Protein AF-A0A967VP53-F1 (afdb_monomer)

Nearest PDB structures (foldseek):
  6ff6-assembly1_A-2  TM=9.087E-01  e=8.229E-03  synthetic construct
  2lp4-assembly1_A  TM=9.089E-01  e=1.079E-02  Escherichia coli K-12
  3kyi-assembly1_A  TM=8.718E-01  e=1.202E-02  Cereibacter sphaeroides
  3u3b-assembly2_B  TM=7.454E-01  e=1.202E-02  synthetic construct
  7t2y-assembly1_A  TM=7.654E-01  e=1.415E-02  synthetic construct

Solvent-accessible surface area (backbone atoms only — not comparable to full-atom values): 6771 Å² total; per-residue (Å²): 131,60,72,67,59,45,46,53,51,30,47,55,52,39,49,55,27,49,51,54,40,50,51,42,60,72,71,34,58,81,71,47,63,62,24,62,63,39,22,52,30,24,49,51,35,20,52,39,24,55,76,40,55,35,62,69,59,20,50,57,23,47,52,50,22,52,52,20,47,32,40,60,69,64,78,39,74,54,39,71,70,50,50,51,57,49,52,52,48,56,53,50,50,51,55,50,53,76,66,60,67,84,64,74,80,81,72,82,85,70,86,76,77,85,77,79,81,88,89,136

pLDDT: mean 89.59, std 16.17, range [44.75, 98.81]

Structure (mmCIF, N/CA/C/O backbone):
data_AF-A0A967VP53-F1
#
_entry.id   AF-A0A967VP53-F1
#
loop_
_atom_site.group_PDB
_atom_site.id
_atom_site.type_symbol
_atom_site.label_atom_id
_atom_site.label_alt_id
_atom_site.label_comp_id
_atom_site.label_asym_id
_atom_site.label_entity_id
_atom_site.label_seq_id
_atom_site.pdbx_PDB_ins_code
_atom_site.Cartn_x
_atom_site.Cartn_y
_atom_site.Cartn_z
_atom_site.occupancy
_atom_site.B_iso_or_equiv
_atom_site.auth_seq_id
_atom_site.auth_comp_id
_atom_site.auth_asym_id
_atom_site.auth_atom_id
_atom_site.pdbx_PDB_model_num
ATOM 1 N N . LEU A 1 1 ? -4.612 -4.277 26.555 1.00 56.56 1 LEU A N 1
ATOM 2 C CA . LEU A 1 1 ? -4.365 -3.057 25.750 1.00 56.56 1 LEU A CA 1
ATOM 3 C C . LEU A 1 1 ? -5.673 -2.282 25.687 1.00 56.56 1 LEU A C 1
ATOM 5 O O . LEU A 1 1 ? -6.658 -2.860 25.249 1.00 56.56 1 LEU A O 1
ATOM 9 N N . THR A 1 2 ? -5.726 -1.043 26.179 1.00 69.38 2 THR A N 1
ATOM 10 C CA . THR A 1 2 ? -6.923 -0.189 26.054 1.00 69.38 2 THR A CA 1
ATOM 11 C C . THR A 1 2 ? -7.148 0.154 24.580 1.00 69.38 2 THR A C 1
ATOM 13 O O . THR A 1 2 ? -6.175 0.298 23.843 1.00 69.38 2 THR A O 1
ATOM 16 N N . VAL A 1 3 ? -8.400 0.294 24.137 1.00 67.06 3 VAL A N 1
ATOM 17 C CA . VAL A 1 3 ? -8.757 0.478 22.715 1.00 67.06 3 VAL A CA 1
ATOM 18 C C . VAL A 1 3 ? -8.033 1.669 22.053 1.00 67.06 3 V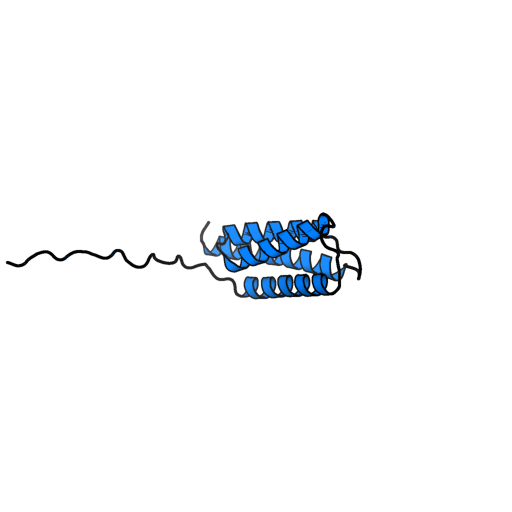AL A C 1
ATOM 20 O O . VAL A 1 3 ? -7.582 1.535 20.920 1.00 67.06 3 VAL A O 1
ATOM 23 N N . SER A 1 4 ? -7.802 2.770 22.783 1.00 76.50 4 SER A N 1
ATOM 24 C CA . SER A 1 4 ? -6.986 3.911 22.314 1.00 76.50 4 SER A CA 1
ATOM 25 C C . SER A 1 4 ? -5.573 3.492 21.900 1.00 76.50 4 SER A C 1
ATOM 27 O O . SER A 1 4 ? -5.098 3.877 20.841 1.00 76.50 4 SER A O 1
ATOM 29 N N . ARG A 1 5 ? -4.930 2.605 22.670 1.00 86.50 5 ARG A N 1
ATOM 30 C CA . ARG A 1 5 ? -3.546 2.180 22.421 1.00 86.50 5 ARG A CA 1
ATOM 31 C C . ARG A 1 5 ? -3.409 1.336 21.151 1.00 86.50 5 ARG A C 1
ATOM 33 O O . ARG A 1 5 ? -2.354 1.342 20.529 1.00 86.50 5 ARG A O 1
ATOM 40 N N . VAL A 1 6 ? -4.454 0.590 20.783 1.00 91.94 6 VAL A N 1
ATOM 41 C CA . VAL A 1 6 ? -4.472 -0.204 19.543 1.00 91.94 6 VAL A CA 1
ATOM 42 C C . VAL A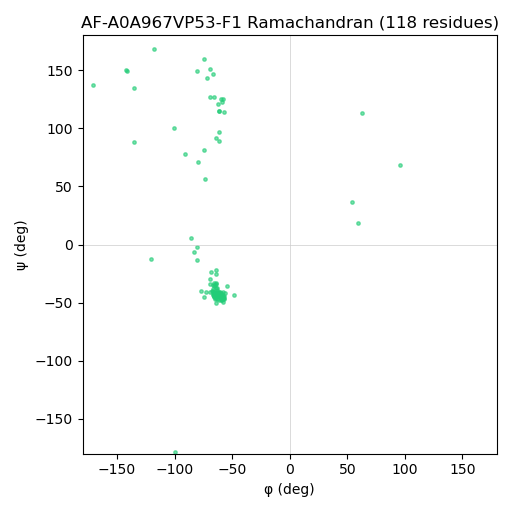 1 6 ? -4.613 0.709 18.328 1.00 91.94 6 VAL A C 1
ATOM 44 O O . VAL A 1 6 ? -3.925 0.492 17.336 1.00 91.94 6 VAL A O 1
ATOM 47 N N . LEU A 1 7 ? -5.460 1.741 18.414 1.00 92.50 7 LEU A N 1
ATOM 48 C CA . LEU A 1 7 ? -5.615 2.719 17.337 1.00 92.50 7 LEU A CA 1
ATOM 49 C C . LEU A 1 7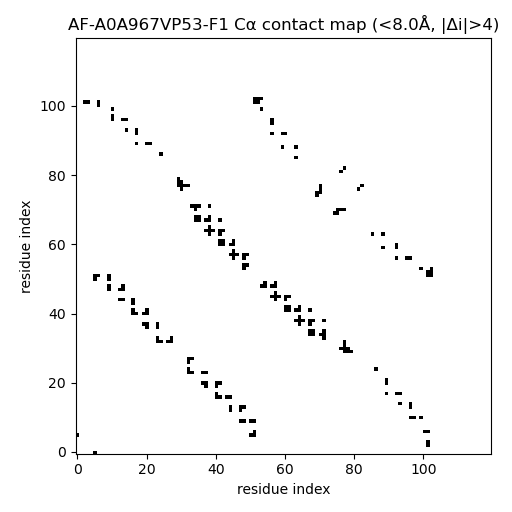 ? -4.334 3.540 17.131 1.00 92.50 7 LEU A C 1
ATOM 51 O O . LEU A 1 7 ? -3.924 3.742 15.992 1.00 92.50 7 LEU A O 1
ATOM 55 N N . ASP A 1 8 ? -3.690 3.971 18.217 1.00 93.06 8 ASP A N 1
ATOM 56 C CA . ASP A 1 8 ? -2.443 4.740 18.148 1.00 93.06 8 ASP A CA 1
ATOM 57 C C . ASP A 1 8 ? -1.321 3.918 17.501 1.00 93.06 8 ASP A C 1
ATOM 59 O O . ASP A 1 8 ? -0.688 4.378 16.549 1.00 93.06 8 ASP A O 1
ATOM 63 N N . PHE A 1 9 ? -1.153 2.663 17.941 1.00 95.06 9 PHE A N 1
ATOM 64 C CA . PHE A 1 9 ? -0.223 1.721 17.316 1.00 95.06 9 PHE A CA 1
ATOM 65 C C . PHE A 1 9 ? -0.542 1.515 15.833 1.00 95.06 9 PHE A C 1
ATOM 67 O O . PHE A 1 9 ? 0.350 1.572 14.991 1.00 95.06 9 PHE A O 1
ATOM 74 N N . PHE A 1 10 ? -1.817 1.309 15.494 1.00 96.56 10 PHE A N 1
ATOM 75 C CA . PHE A 1 10 ? -2.228 1.155 14.104 1.00 96.56 10 PHE A CA 1
ATOM 76 C C . PHE A 1 10 ? -1.854 2.371 13.258 1.00 96.56 10 PHE A C 1
ATOM 78 O O . PHE A 1 10 ? -1.306 2.189 12.177 1.00 96.56 10 PHE A O 1
ATOM 85 N N . ARG A 1 11 ? -2.105 3.594 13.733 1.00 96.56 11 ARG A N 1
ATOM 86 C CA . ARG A 1 11 ? -1.789 4.820 12.986 1.00 96.56 11 ARG A CA 1
ATOM 87 C C . ARG A 1 11 ? -0.286 4.971 12.746 1.00 96.56 11 ARG A C 1
ATOM 89 O O . ARG A 1 11 ? 0.113 5.333 11.643 1.00 96.56 11 ARG A O 1
ATOM 96 N N . GLU A 1 12 ? 0.547 4.686 13.742 1.00 97.38 12 GLU A N 1
ATOM 97 C CA . GLU A 1 12 ? 2.010 4.718 13.599 1.00 97.38 12 GLU A CA 1
ATOM 98 C C . GLU A 1 12 ? 2.514 3.657 12.607 1.00 97.38 12 GLU A C 1
ATOM 100 O O . GLU A 1 12 ? 3.270 3.948 11.674 1.00 97.38 12 GLU A O 1
ATOM 105 N N . GLU A 1 13 ? 2.023 2.430 12.757 1.00 98.38 13 GLU A N 1
ATOM 106 C CA . GLU A 1 13 ? 2.356 1.303 11.894 1.00 98.38 13 GLU A CA 1
ATOM 107 C C . GLU A 1 13 ? 1.893 1.537 10.446 1.00 98.38 13 GLU A C 1
ATOM 109 O O . GLU A 1 13 ? 2.619 1.270 9.484 1.00 98.38 13 GLU A O 1
ATOM 114 N N . ALA A 1 14 ? 0.696 2.096 10.278 1.00 98.50 14 ALA A N 1
ATOM 115 C CA . ALA A 1 14 ? 0.131 2.417 8.981 1.00 98.50 14 ALA A CA 1
ATOM 116 C C . ALA A 1 14 ? 0.929 3.513 8.271 1.00 98.50 14 ALA A C 1
ATOM 118 O O . ALA A 1 14 ? 1.212 3.362 7.083 1.00 98.50 14 ALA A O 1
ATOM 119 N N . ARG A 1 15 ? 1.357 4.565 8.982 1.00 98.44 15 ARG A N 1
ATOM 120 C CA . ARG A 1 15 ? 2.241 5.605 8.426 1.00 98.44 15 ARG A CA 1
ATOM 121 C C . ARG A 1 15 ? 3.572 5.024 7.970 1.00 98.44 15 ARG A C 1
ATOM 123 O O . ARG A 1 15 ? 3.962 5.249 6.831 1.00 98.44 15 ARG A O 1
ATOM 130 N N . THR A 1 16 ? 4.189 4.172 8.788 1.00 98.69 16 THR A N 1
ATOM 131 C CA . THR A 1 16 ? 5.431 3.468 8.424 1.00 98.69 16 THR A CA 1
ATOM 132 C C . THR A 1 16 ? 5.261 2.649 7.143 1.00 98.69 16 THR A C 1
ATOM 134 O O . THR A 1 16 ? 6.104 2.688 6.245 1.00 98.69 16 THR A O 1
ATOM 137 N N . CYS A 1 17 ? 4.148 1.921 7.022 1.00 98.75 17 CYS A N 1
ATOM 138 C CA . CYS A 1 17 ? 3.847 1.165 5.812 1.00 98.75 17 CYS A CA 1
ATOM 139 C C . CYS A 1 17 ? 3.607 2.079 4.602 1.00 98.75 17 CYS A C 1
ATOM 141 O O . CYS A 1 17 ? 4.125 1.799 3.523 1.00 98.75 17 CYS A O 1
ATOM 143 N N . LEU A 1 18 ? 2.843 3.162 4.763 1.00 98.75 18 LEU A N 1
ATOM 144 C CA . LEU A 1 18 ? 2.539 4.119 3.696 1.00 98.75 18 LEU A CA 1
ATOM 145 C C . LEU A 1 18 ? 3.786 4.839 3.189 1.00 98.75 18 LEU A C 1
ATOM 147 O O . LEU A 1 18 ? 3.949 4.971 1.979 1.00 98.75 18 LEU A O 1
ATOM 151 N N . ASP A 1 19 ? 4.682 5.246 4.081 1.00 98.75 19 ASP A N 1
ATOM 152 C CA . ASP A 1 19 ? 5.934 5.900 3.709 1.00 98.75 19 ASP A CA 1
ATOM 153 C C . ASP A 1 19 ? 6.861 4.934 2.964 1.00 98.75 19 ASP A C 1
ATOM 155 O O . ASP A 1 19 ? 7.424 5.297 1.930 1.00 98.75 19 ASP A O 1
ATOM 159 N N . GLY A 1 20 ? 6.928 3.670 3.396 1.00 98.62 20 GLY A N 1
ATOM 160 C CA . GLY A 1 20 ? 7.627 2.614 2.659 1.00 98.62 20 GLY A CA 1
ATOM 161 C C . GLY A 1 20 ? 7.057 2.393 1.253 1.00 98.62 20 GLY A C 1
ATOM 162 O O . GLY A 1 20 ? 7.803 2.343 0.276 1.00 98.62 20 GLY A O 1
ATOM 163 N N . MET A 1 21 ? 5.728 2.336 1.115 1.00 98.75 21 MET A N 1
ATOM 164 C CA . MET A 1 21 ? 5.077 2.213 -0.196 1.00 98.75 21 MET A CA 1
ATOM 165 C C . MET A 1 21 ? 5.334 3.436 -1.083 1.00 98.75 21 MET A C 1
ATOM 167 O O . MET A 1 21 ? 5.650 3.278 -2.260 1.00 98.75 21 MET A O 1
ATOM 171 N N . ARG A 1 22 ? 5.254 4.653 -0.537 1.00 98.62 22 ARG A N 1
ATOM 172 C CA . ARG A 1 22 ? 5.558 5.891 -1.272 1.00 98.62 22 ARG A CA 1
ATOM 173 C C . ARG A 1 22 ? 7.005 5.931 -1.745 1.00 98.62 22 ARG A C 1
ATOM 175 O O . ARG A 1 22 ? 7.238 6.327 -2.882 1.00 98.62 22 ARG A O 1
ATOM 182 N N . ALA A 1 23 ? 7.956 5.486 -0.925 1.00 98.62 23 ALA A N 1
ATOM 183 C CA . ALA A 1 23 ? 9.360 5.405 -1.315 1.00 98.62 23 ALA A CA 1
ATOM 184 C C . ALA A 1 23 ? 9.567 4.449 -2.502 1.00 98.62 23 ALA A C 1
ATOM 186 O O . ALA A 1 23 ? 10.235 4.806 -3.470 1.00 98.62 23 ALA A O 1
ATOM 187 N N . VAL A 1 24 ? 8.931 3.273 -2.474 1.00 98.25 24 VAL A N 1
ATOM 188 C CA . VAL A 1 24 ? 8.957 2.318 -3.597 1.00 98.25 24 VAL A CA 1
ATOM 189 C C . VAL A 1 24 ? 8.353 2.917 -4.865 1.00 98.25 24 VAL A C 1
ATOM 191 O O . VAL A 1 24 ? 8.915 2.766 -5.947 1.00 98.25 24 VAL A O 1
ATOM 194 N N . LEU A 1 25 ? 7.216 3.605 -4.747 1.00 98.25 25 LEU A N 1
ATOM 195 C CA . LEU A 1 25 ? 6.548 4.222 -5.893 1.00 98.25 25 LEU A CA 1
ATOM 196 C C . LEU A 1 25 ? 7.363 5.382 -6.474 1.00 98.25 25 LEU A C 1
ATOM 198 O O . LEU A 1 25 ? 7.475 5.485 -7.694 1.00 98.25 25 LEU A O 1
ATOM 202 N N . ALA A 1 26 ? 7.979 6.206 -5.627 1.00 98.12 26 ALA A N 1
ATOM 203 C CA . ALA A 1 26 ? 8.851 7.299 -6.050 1.00 98.12 26 ALA A CA 1
ATOM 204 C C . ALA A 1 26 ? 10.133 6.799 -6.738 1.00 98.12 26 ALA A C 1
ATOM 206 O O . ALA A 1 26 ? 10.621 7.447 -7.659 1.00 98.12 26 ALA A O 1
ATOM 207 N N . ALA A 1 27 ? 10.659 5.645 -6.319 1.00 98.00 27 ALA A N 1
ATOM 208 C CA . ALA A 1 27 ? 11.817 5.002 -6.939 1.00 98.00 27 ALA A CA 1
ATOM 209 C C . ALA A 1 27 ? 11.463 4.150 -8.176 1.00 98.00 27 ALA A C 1
ATOM 211 O O . ALA A 1 27 ? 12.362 3.630 -8.839 1.00 98.00 27 ALA A O 1
ATOM 212 N N . SER A 1 28 ? 10.172 3.968 -8.478 1.00 97.69 28 SER A N 1
ATOM 213 C CA . SER A 1 28 ? 9.734 3.169 -9.623 1.00 97.69 28 SER A CA 1
ATOM 214 C C . SER A 1 28 ? 10.077 3.847 -10.951 1.00 97.69 28 SER A C 1
ATOM 216 O O . SER A 1 28 ? 10.134 5.071 -11.057 1.00 97.69 28 SER A O 1
ATOM 218 N N . THR A 1 29 ? 10.292 3.038 -11.986 1.00 97.00 29 THR A N 1
ATOM 219 C CA . THR A 1 29 ? 10.471 3.524 -13.358 1.00 97.00 29 THR A CA 1
ATOM 220 C C . THR A 1 29 ? 9.170 3.377 -14.142 1.00 97.00 29 THR A C 1
ATOM 222 O O . THR A 1 29 ? 8.154 2.885 -13.641 1.00 97.00 29 THR A O 1
ATOM 225 N N . GLU A 1 30 ? 9.194 3.749 -15.421 1.00 93.50 30 GLU A N 1
ATOM 226 C CA . GLU A 1 30 ? 8.039 3.528 -16.283 1.00 93.50 30 GLU A CA 1
ATOM 227 C C . GLU A 1 30 ? 7.698 2.045 -16.496 1.00 93.50 30 GLU A C 1
ATOM 229 O O . GLU A 1 30 ? 6.562 1.727 -16.838 1.00 93.50 30 GLU A O 1
ATOM 234 N N . GLN A 1 31 ? 8.650 1.134 -16.305 1.00 91.50 31 GLN A N 1
ATOM 235 C CA . GLN A 1 31 ? 8.475 -0.283 -16.639 1.00 91.50 31 GLN A CA 1
ATOM 236 C C . GLN A 1 31 ? 8.634 -1.212 -15.436 1.00 91.50 31 GLN A C 1
ATOM 238 O O . GLN A 1 31 ? 8.278 -2.385 -15.525 1.00 91.50 31 GLN A O 1
ATOM 243 N N . SER A 1 32 ? 9.141 -0.711 -14.309 1.00 95.56 32 SER A N 1
ATOM 244 C CA . SER A 1 32 ? 9.431 -1.529 -13.135 1.00 95.56 32 SER A CA 1
ATOM 245 C C . SER A 1 32 ? 9.094 -0.833 -11.821 1.00 95.56 32 SER A C 1
ATOM 247 O O . SER A 1 32 ? 9.205 0.383 -11.679 1.00 95.56 32 SER A O 1
ATOM 249 N N . VAL A 1 33 ? 8.720 -1.648 -10.841 1.00 98.31 33 VAL A N 1
ATOM 250 C CA . VAL A 1 33 ? 8.541 -1.283 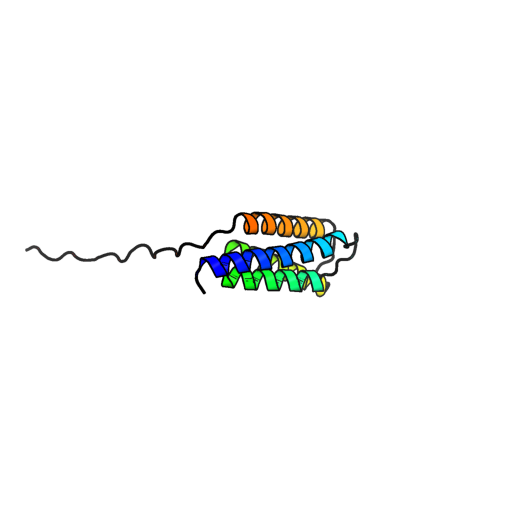-9.436 1.00 98.31 33 VAL A CA 1
ATOM 251 C C . VAL A 1 33 ? 9.030 -2.447 -8.585 1.00 98.31 33 VAL A C 1
ATOM 253 O O . VAL A 1 33 ? 8.929 -3.601 -9.009 1.00 98.31 33 VAL A O 1
ATOM 256 N N . ASP A 1 34 ? 9.527 -2.172 -7.381 1.00 98.44 34 ASP A N 1
ATOM 257 C CA . ASP A 1 34 ? 9.797 -3.228 -6.405 1.00 98.44 34 ASP A CA 1
ATOM 258 C C . ASP A 1 34 ? 8.475 -3.739 -5.803 1.00 98.44 34 ASP A C 1
ATOM 260 O O . ASP A 1 34 ? 8.010 -3.313 -4.740 1.00 98.44 34 ASP A O 1
ATOM 264 N N . ALA A 1 35 ? 7.819 -4.629 -6.547 1.00 98.06 35 ALA A N 1
ATOM 265 C CA . ALA A 1 35 ? 6.511 -5.172 -6.199 1.00 98.06 35 ALA A CA 1
ATOM 266 C C . ALA A 1 35 ? 6.534 -6.006 -4.907 1.00 98.06 35 ALA A C 1
ATOM 268 O O . ALA A 1 35 ? 5.519 -6.109 -4.219 1.00 98.06 35 ALA A O 1
ATOM 269 N N . GLU A 1 36 ? 7.688 -6.567 -4.555 1.00 98.31 36 GLU A N 1
ATOM 270 C CA . GLU A 1 36 ? 7.868 -7.416 -3.382 1.00 98.31 36 GLU A CA 1
ATOM 271 C C . GLU A 1 36 ? 7.943 -6.564 -2.101 1.00 98.31 36 GLU A C 1
ATOM 273 O O . GLU A 1 36 ? 7.284 -6.878 -1.106 1.00 98.31 36 GLU A O 1
ATOM 278 N N . ILE A 1 37 ? 8.627 -5.410 -2.129 1.00 98.25 37 ILE A N 1
ATOM 279 C CA . ILE A 1 37 ? 8.540 -4.430 -1.030 1.00 98.25 37 ILE A CA 1
ATOM 280 C C . ILE A 1 37 ? 7.109 -3.877 -0.901 1.00 98.25 37 ILE A C 1
ATOM 282 O O . ILE A 1 37 ? 6.575 -3.814 0.213 1.00 98.25 37 ILE A O 1
ATOM 286 N N . LEU A 1 38 ? 6.460 -3.523 -2.019 1.00 98.50 38 LEU A N 1
ATOM 287 C CA . LEU A 1 38 ? 5.075 -3.030 -2.020 1.00 98.50 38 LEU A CA 1
ATOM 288 C C . LEU A 1 38 ? 4.110 -4.048 -1.385 1.00 98.50 38 LEU A C 1
ATOM 290 O O . LEU A 1 38 ? 3.298 -3.688 -0.531 1.00 98.50 38 LEU A O 1
ATOM 294 N N . TYR A 1 39 ? 4.239 -5.325 -1.753 1.00 98.69 39 TYR A N 1
ATOM 295 C CA . TYR A 1 39 ? 3.445 -6.425 -1.208 1.00 98.69 39 TYR A CA 1
ATOM 296 C C . TYR A 1 39 ? 3.611 -6.557 0.309 1.00 98.69 39 TYR A C 1
ATOM 298 O O . TYR A 1 39 ? 2.614 -6.632 1.035 1.00 98.69 39 TYR A O 1
ATOM 306 N N . ARG A 1 40 ? 4.850 -6.533 0.818 1.00 98.69 40 ARG A N 1
ATOM 307 C CA . ARG A 1 40 ? 5.109 -6.654 2.261 1.00 98.69 40 ARG A CA 1
ATOM 308 C C . ARG A 1 40 ? 4.486 -5.519 3.068 1.00 98.69 40 ARG A C 1
ATOM 310 O O . ARG A 1 40 ? 3.872 -5.792 4.103 1.00 98.69 40 ARG A O 1
ATOM 317 N N . HIS A 1 41 ? 4.604 -4.273 2.609 1.00 98.81 41 HIS A N 1
ATOM 318 C CA . HIS A 1 41 ? 3.978 -3.142 3.299 1.00 98.81 41 HIS A CA 1
ATOM 319 C C . HIS A 1 41 ? 2.450 -3.209 3.250 1.00 98.81 41 HIS A C 1
ATOM 321 O O . HIS A 1 41 ? 1.810 -3.012 4.282 1.00 98.81 41 HIS A O 1
ATOM 327 N N . ALA A 1 42 ? 1.860 -3.558 2.102 1.00 98.75 42 ALA A N 1
ATOM 328 C CA . ALA A 1 42 ? 0.410 -3.716 1.981 1.00 98.75 42 ALA A CA 1
ATOM 329 C C . ALA A 1 42 ? -0.127 -4.822 2.909 1.00 98.75 42 ALA A C 1
ATOM 331 O O . ALA A 1 42 ? -1.107 -4.617 3.629 1.00 98.75 42 ALA A O 1
ATOM 332 N N . ARG A 1 43 ? 0.565 -5.967 2.976 1.00 98.75 43 ARG A N 1
ATOM 333 C CA . ARG A 1 43 ? 0.221 -7.079 3.872 1.00 98.75 43 ARG A CA 1
ATOM 334 C C . ARG A 1 43 ? 0.300 -6.691 5.348 1.00 98.75 43 ARG A C 1
ATOM 336 O O . ARG A 1 43 ? -0.586 -7.047 6.127 1.00 98.75 43 ARG A O 1
ATOM 343 N N . ARG A 1 44 ? 1.351 -5.964 5.740 1.00 98.75 44 ARG A N 1
ATOM 344 C CA . ARG A 1 44 ? 1.533 -5.477 7.116 1.00 98.75 44 ARG A CA 1
ATOM 345 C C . ARG A 1 44 ? 0.453 -4.462 7.493 1.00 98.75 44 ARG A C 1
ATOM 347 O O . ARG A 1 44 ? -0.166 -4.612 8.546 1.00 98.75 44 ARG A O 1
ATOM 354 N N . LEU A 1 45 ? 0.153 -3.512 6.604 1.00 98.75 45 LEU A N 1
ATOM 355 C CA . LEU A 1 45 ? -0.937 -2.552 6.783 1.00 98.75 45 LEU A CA 1
ATOM 356 C C . LEU A 1 45 ? -2.286 -3.257 6.964 1.00 98.75 45 LEU A C 1
ATOM 358 O O . LEU A 1 45 ? -3.011 -2.938 7.904 1.00 98.75 45 LEU A O 1
ATOM 362 N N . ARG A 1 46 ? -2.603 -4.257 6.129 1.00 98.62 46 ARG A N 1
ATOM 363 C CA . ARG A 1 46 ? -3.836 -5.046 6.266 1.00 98.62 46 ARG A CA 1
ATOM 364 C C . ARG A 1 46 ? -3.929 -5.724 7.632 1.00 98.62 46 ARG A C 1
ATOM 366 O O . ARG A 1 46 ? -4.985 -5.674 8.258 1.00 98.62 46 ARG A O 1
ATOM 373 N N . GLY A 1 47 ? -2.848 -6.357 8.089 1.00 98.06 47 GLY A N 1
ATOM 374 C CA . GLY A 1 47 ? -2.808 -7.010 9.401 1.00 98.06 47 GLY A CA 1
ATOM 375 C C . GLY A 1 47 ? -3.045 -6.023 10.547 1.00 98.06 47 GLY A C 1
ATOM 376 O O . GLY A 1 47 ? -3.856 -6.286 11.432 1.00 98.06 47 GLY A O 1
ATOM 377 N N . SER A 1 48 ? -2.406 -4.854 10.489 1.00 97.62 48 SER A N 1
ATOM 378 C CA . SER A 1 48 ? -2.588 -3.799 11.490 1.00 97.62 48 SER A CA 1
ATOM 379 C C . SER A 1 48 ? -4.021 -3.241 11.486 1.00 97.62 48 SER A C 1
ATOM 381 O O . SER A 1 48 ? -4.651 -3.133 12.539 1.00 97.62 48 SER A O 1
ATOM 383 N N . ALA A 1 49 ? -4.593 -2.984 10.302 1.00 97.00 49 ALA A N 1
ATOM 384 C CA . ALA A 1 49 ? -5.980 -2.537 10.148 1.00 97.00 49 ALA A CA 1
ATOM 385 C C . ALA A 1 49 ? -6.984 -3.560 10.701 1.00 97.00 49 ALA A C 1
ATOM 387 O O . ALA A 1 49 ? -7.931 -3.181 11.390 1.00 97.00 49 ALA A O 1
ATOM 388 N N . GLN A 1 50 ? -6.747 -4.855 10.468 1.00 96.00 50 GLN A N 1
ATOM 389 C CA . GLN A 1 50 ? -7.550 -5.937 11.039 1.00 96.00 50 GLN A CA 1
ATOM 390 C C . GLN A 1 50 ? -7.525 -5.900 12.574 1.00 96.00 50 GLN A C 1
ATOM 392 O O . GLN A 1 50 ? -8.574 -5.969 13.213 1.00 96.00 50 GLN A O 1
ATOM 397 N N . MET A 1 51 ? -6.342 -5.755 13.179 1.00 94.31 51 MET A N 1
ATOM 398 C CA . MET A 1 51 ? -6.192 -5.683 14.639 1.00 94.31 51 MET A CA 1
ATOM 399 C C . MET A 1 51 ? -6.900 -4.458 15.236 1.00 94.31 51 MET A C 1
ATOM 401 O O . MET A 1 51 ? -7.503 -4.554 16.306 1.00 94.31 51 MET A O 1
ATOM 405 N N . ALA A 1 52 ? -6.871 -3.325 14.530 1.00 94.19 52 ALA A N 1
ATOM 406 C CA . ALA A 1 52 ? -7.549 -2.088 14.919 1.00 94.19 52 ALA A CA 1
ATOM 407 C C . ALA A 1 52 ? -9.021 -2.001 14.479 1.00 94.19 52 ALA A C 1
ATOM 409 O O . ALA A 1 52 ? -9.655 -0.962 14.682 1.00 94.19 52 ALA A O 1
ATOM 410 N N . ARG A 1 53 ? -9.571 -3.081 13.905 1.00 93.88 53 ARG A N 1
ATOM 411 C CA . ARG A 1 53 ? -10.952 -3.175 13.403 1.00 93.88 53 ARG A CA 1
ATOM 412 C C . ARG A 1 53 ? -11.326 -2.071 12.404 1.00 93.88 53 ARG A C 1
ATOM 414 O O . ARG A 1 53 ? -12.455 -1.599 12.388 1.00 93.88 53 ARG A O 1
ATOM 421 N N . GLN A 1 54 ? -10.380 -1.672 11.559 1.00 95.56 54 GLN A N 1
ATOM 422 C CA . GLN A 1 54 ? -10.596 -0.708 10.479 1.00 95.56 54 GLN A CA 1
ATOM 423 C C . GLN A 1 54 ? -10.985 -1.455 9.197 1.00 95.56 54 GLN A C 1
ATOM 425 O O . GLN A 1 54 ? -10.144 -1.675 8.326 1.00 95.56 54 GLN A O 1
ATOM 430 N N . ALA A 1 55 ? -12.241 -1.900 9.098 1.00 95.88 55 ALA A N 1
ATOM 431 C CA . ALA A 1 55 ? -12.693 -2.813 8.040 1.00 95.88 55 ALA A CA 1
ATOM 432 C C . ALA A 1 55 ? -12.486 -2.260 6.616 1.00 95.88 55 ALA A C 1
ATOM 434 O O . ALA A 1 55 ? -12.005 -2.972 5.729 1.00 95.88 55 ALA A O 1
ATOM 435 N N . GLU A 1 56 ? -12.783 -0.977 6.395 1.00 96.69 56 GLU A N 1
ATOM 436 C CA . GLU A 1 56 ? -12.601 -0.348 5.082 1.00 96.69 56 GLU A CA 1
ATOM 437 C C . GLU A 1 56 ? -11.119 -0.250 4.696 1.00 96.69 56 GLU A C 1
ATOM 439 O O . GLU A 1 56 ? -10.738 -0.596 3.576 1.00 96.69 56 GLU A O 1
ATOM 444 N N . ILE A 1 57 ? -10.256 0.149 5.640 1.00 98.25 57 ILE A N 1
ATOM 445 C CA . ILE A 1 57 ? -8.804 0.220 5.417 1.00 98.25 57 ILE A CA 1
ATOM 446 C C . ILE A 1 57 ? -8.243 -1.182 5.168 1.00 98.25 57 ILE A C 1
ATOM 448 O O . ILE A 1 57 ? -7.439 -1.373 4.258 1.00 98.25 57 ILE A O 1
ATOM 452 N N . GLN A 1 58 ? -8.685 -2.176 5.943 1.00 98.44 58 GLN A N 1
ATOM 453 C CA . GLN A 1 58 ? -8.290 -3.571 5.776 1.00 98.44 58 GLN A CA 1
ATOM 454 C C . GLN A 1 58 ? -8.639 -4.080 4.373 1.00 98.44 58 GLN A C 1
ATOM 456 O O . GLN A 1 58 ? -7.809 -4.736 3.742 1.00 98.44 58 GLN A O 1
ATOM 461 N N . THR A 1 59 ? -9.837 -3.762 3.881 1.00 98.50 59 THR A N 1
ATOM 462 C CA . THR A 1 59 ? -10.308 -4.165 2.549 1.00 98.50 59 THR A CA 1
ATOM 463 C C . THR A 1 59 ? -9.455 -3.532 1.456 1.00 98.50 59 THR A C 1
ATOM 465 O O . THR A 1 59 ? -8.903 -4.240 0.614 1.00 98.50 59 THR A O 1
ATOM 468 N N . LEU A 1 60 ? -9.249 -2.214 1.511 1.00 98.62 60 LEU A N 1
ATOM 469 C CA . LEU A 1 60 ? -8.452 -1.514 0.506 1.00 98.62 60 LEU A CA 1
ATOM 470 C C . LEU A 1 60 ? -6.970 -1.939 0.534 1.00 98.62 60 LEU A C 1
ATOM 472 O O . LEU A 1 60 ? -6.335 -2.071 -0.514 1.00 98.62 60 LEU A O 1
ATOM 476 N N . ALA A 1 61 ? -6.420 -2.225 1.718 1.00 98.69 61 ALA A N 1
ATOM 477 C CA . ALA A 1 61 ? -5.077 -2.785 1.862 1.00 98.69 61 ALA A CA 1
ATOM 478 C C . ALA A 1 61 ? -4.981 -4.215 1.297 1.00 98.69 61 ALA A C 1
ATOM 480 O O . ALA A 1 61 ? -3.960 -4.564 0.707 1.00 98.69 61 ALA A O 1
ATOM 481 N N . ALA A 1 62 ? -6.036 -5.030 1.418 1.00 98.75 62 ALA A N 1
ATOM 482 C CA . ALA A 1 62 ? -6.099 -6.364 0.816 1.00 98.75 62 ALA A CA 1
ATOM 483 C C . ALA A 1 62 ? -6.103 -6.309 -0.717 1.00 98.75 62 ALA A C 1
ATOM 485 O O . ALA A 1 62 ? -5.408 -7.094 -1.364 1.00 98.75 62 ALA A O 1
ATOM 486 N N . GLU A 1 63 ? -6.842 -5.366 -1.307 1.00 98.50 63 GLU A N 1
ATOM 487 C CA . GLU A 1 63 ?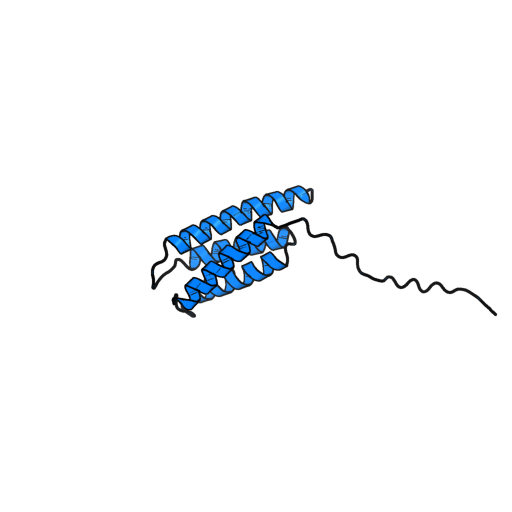 -6.811 -5.140 -2.754 1.00 98.50 63 GLU A CA 1
ATOM 488 C C . GLU A 1 63 ? -5.413 -4.745 -3.234 1.00 98.50 63 GLU A C 1
ATOM 490 O O . GLU A 1 63 ? -4.927 -5.272 -4.239 1.00 98.50 63 GLU A O 1
ATOM 495 N N . LEU A 1 64 ? -4.751 -3.841 -2.504 1.00 98.62 64 LEU A N 1
ATOM 496 C CA . LEU A 1 64 ? -3.395 -3.409 -2.823 1.00 98.62 64 LEU A CA 1
ATOM 497 C C . LEU A 1 64 ? -2.379 -4.552 -2.661 1.00 98.62 64 LEU A C 1
ATOM 499 O O . LEU A 1 64 ? -1.534 -4.729 -3.537 1.00 98.62 64 LEU A O 1
ATOM 503 N N . GLU A 1 65 ? -2.493 -5.370 -1.607 1.00 98.75 65 GLU A N 1
ATOM 504 C CA . GLU A 1 65 ? -1.690 -6.590 -1.425 1.00 98.75 65 GLU A CA 1
ATOM 505 C C . GLU A 1 65 ? -1.872 -7.542 -2.616 1.00 98.75 65 GLU A C 1
ATOM 507 O O . GLU A 1 65 ? -0.893 -8.042 -3.170 1.00 98.75 65 GLU A O 1
ATOM 512 N N . GLY A 1 66 ? -3.114 -7.762 -3.057 1.00 98.50 66 GLY A N 1
ATOM 513 C CA . GLY A 1 66 ? -3.418 -8.601 -4.215 1.00 98.50 66 GLY A CA 1
ATOM 514 C C . GLY A 1 66 ? -2.832 -8.059 -5.521 1.00 98.50 66 GLY A C 1
ATOM 515 O O . GL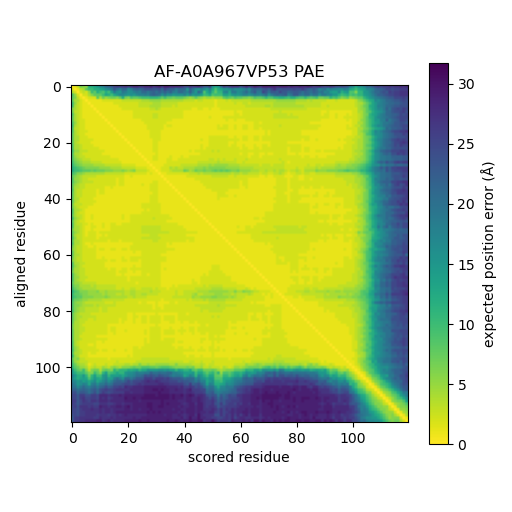Y A 1 66 ? -2.292 -8.828 -6.318 1.00 98.50 66 GLY A O 1
ATOM 516 N N . ALA A 1 67 ? -2.899 -6.744 -5.740 1.00 98.12 67 ALA A N 1
ATOM 517 C CA . ALA A 1 67 ? -2.297 -6.097 -6.904 1.00 98.12 67 ALA A CA 1
ATOM 518 C C . ALA A 1 67 ? -0.764 -6.215 -6.892 1.00 98.12 67 ALA A C 1
ATOM 520 O O . ALA A 1 67 ? -0.171 -6.594 -7.902 1.00 98.12 67 ALA A O 1
ATOM 521 N N . ALA A 1 68 ? -0.131 -5.962 -5.744 1.00 98.31 68 ALA A N 1
ATOM 522 C CA . ALA A 1 68 ? 1.313 -6.093 -5.573 1.00 98.31 68 ALA A CA 1
ATOM 523 C C . ALA A 1 68 ? 1.788 -7.540 -5.777 1.00 98.31 68 ALA A C 1
ATOM 525 O O . ALA A 1 68 ? 2.791 -7.769 -6.445 1.00 98.31 68 ALA A O 1
ATOM 526 N N . ARG A 1 69 ? 1.020 -8.527 -5.299 1.00 98.44 69 ARG A N 1
ATOM 527 C CA . ARG A 1 69 ? 1.307 -9.949 -5.530 1.00 98.44 69 ARG A CA 1
ATOM 528 C C . ARG A 1 69 ? 1.292 -10.314 -7.017 1.00 98.44 69 ARG A C 1
ATOM 530 O O . ARG A 1 69 ? 2.192 -11.010 -7.472 1.00 98.44 69 ARG A O 1
ATOM 537 N N . LYS A 1 70 ? 0.298 -9.837 -7.775 1.00 98.31 70 LYS A N 1
ATOM 538 C CA . LYS A 1 70 ? 0.217 -10.062 -9.232 1.00 98.31 70 LYS A CA 1
ATOM 539 C C . LYS A 1 70 ? 1.372 -9.400 -9.984 1.00 98.31 70 LYS A C 1
ATOM 541 O O . LYS A 1 70 ? 1.890 -9.977 -10.932 1.00 98.31 70 LYS A O 1
ATOM 546 N N . LEU A 1 71 ? 1.793 -8.209 -9.551 1.00 98.00 71 LEU A N 1
ATOM 547 C CA . LEU A 1 71 ? 2.976 -7.534 -10.093 1.00 98.00 71 LEU A CA 1
ATOM 548 C C . LEU A 1 71 ? 4.256 -8.334 -9.812 1.00 98.00 71 LEU A C 1
ATOM 550 O O . LEU A 1 71 ? 5.046 -8.552 -10.724 1.00 98.00 71 LEU A O 1
ATOM 554 N N . ALA A 1 72 ? 4.435 -8.820 -8.581 1.00 96.69 72 ALA A N 1
ATOM 555 C CA . ALA A 1 72 ? 5.593 -9.630 -8.197 1.00 96.69 72 ALA A CA 1
ATOM 556 C C . ALA A 1 72 ? 5.648 -10.972 -8.949 1.00 96.69 72 ALA A C 1
ATOM 558 O O . ALA A 1 72 ? 6.731 -11.449 -9.278 1.00 96.69 72 ALA A O 1
ATOM 559 N N . GLY A 1 73 ? 4.487 -11.559 -9.258 1.00 96.75 73 GLY A N 1
ATOM 560 C CA . GLY A 1 73 ? 4.363 -12.768 -10.078 1.00 96.75 73 GLY A CA 1
ATOM 561 C C . GLY A 1 73 ? 4.450 -12.540 -11.591 1.00 96.75 73 GLY A C 1
ATOM 562 O O . GLY A 1 73 ? 4.382 -13.509 -12.338 1.00 96.75 73 GLY A O 1
ATOM 563 N N . ALA A 1 74 ? 4.584 -11.290 -12.049 1.00 93.69 74 ALA A N 1
ATOM 564 C CA . ALA A 1 74 ? 4.515 -10.896 -13.460 1.00 93.69 74 ALA A CA 1
ATOM 565 C C . ALA A 1 74 ? 3.186 -11.244 -14.176 1.00 93.69 74 ALA A C 1
ATOM 567 O O . ALA A 1 74 ? 3.114 -11.195 -15.403 1.00 93.69 74 ALA A O 1
ATOM 568 N N . ASP A 1 75 ? 2.109 -11.506 -13.425 1.00 97.06 75 ASP A N 1
ATOM 569 C CA . ASP A 1 75 ? 0.753 -11.713 -13.962 1.00 97.06 75 ASP A CA 1
ATOM 570 C C . ASP A 1 75 ? 0.167 -10.416 -14.551 1.00 97.06 75 ASP A C 1
ATOM 572 O O . ASP A 1 75 ? -0.754 -10.432 -15.370 1.00 97.06 75 ASP A O 1
ATOM 576 N N . VAL A 1 76 ? 0.668 -9.267 -14.086 1.00 96.50 76 VAL A N 1
ATOM 577 C CA . VAL A 1 76 ? 0.274 -7.923 -14.516 1.00 96.50 76 VAL A CA 1
ATOM 578 C C . VAL A 1 76 ? 1.533 -7.085 -14.719 1.00 96.50 76 VAL A C 1
ATOM 580 O O . VAL A 1 76 ? 2.411 -7.067 -13.863 1.00 96.50 76 VAL A 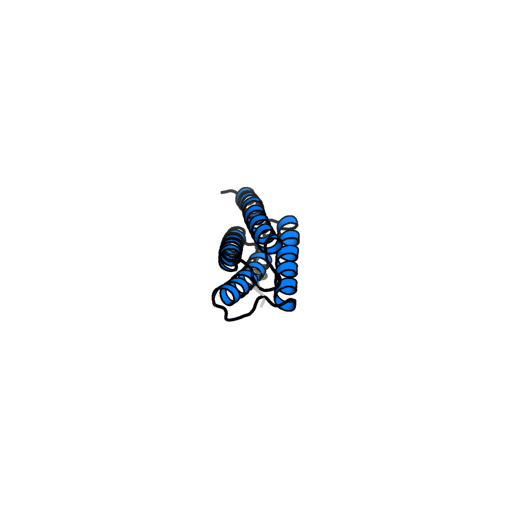O 1
ATOM 583 N N . ALA A 1 77 ? 1.610 -6.348 -15.828 1.00 97.00 77 ALA A N 1
ATOM 584 C CA . ALA A 1 77 ? 2.714 -5.427 -16.095 1.00 97.00 77 ALA A CA 1
ATOM 585 C C . ALA A 1 77 ? 2.544 -4.083 -15.360 1.00 97.00 77 ALA A C 1
ATOM 587 O O . ALA A 1 77 ? 1.425 -3.576 -15.222 1.00 97.00 77 ALA A O 1
ATOM 588 N N . TRP A 1 78 ? 3.661 -3.446 -14.985 1.00 98.00 78 TRP A N 1
ATOM 589 C CA . TRP A 1 78 ? 3.713 -2.095 -14.399 1.00 98.00 78 TRP A CA 1
ATOM 590 C C . TRP A 1 78 ? 3.441 -0.983 -15.435 1.00 98.00 78 TRP A C 1
ATOM 592 O O . TRP A 1 78 ? 4.237 -0.079 -15.665 1.00 98.00 78 TRP A O 1
ATOM 602 N N . SER A 1 79 ? 2.292 -1.067 -16.104 1.00 97.62 79 SER A N 1
ATOM 603 C CA . SER A 1 79 ? 1.823 -0.089 -17.093 1.00 97.62 79 SER A CA 1
ATOM 604 C C . SER A 1 79 ? 1.334 1.204 -16.438 1.00 97.62 79 SER A C 1
ATOM 606 O O . SER A 1 79 ? 0.914 1.187 -15.281 1.00 97.62 79 SER A O 1
ATOM 608 N N . ALA A 1 80 ? 1.282 2.310 -17.192 1.00 97.25 80 ALA A N 1
ATOM 609 C CA . ALA A 1 80 ? 0.813 3.613 -16.701 1.00 97.25 80 ALA A CA 1
ATOM 610 C C . ALA A 1 80 ? -0.529 3.542 -15.945 1.00 97.25 80 ALA A C 1
ATOM 612 O O . ALA A 1 80 ? -0.641 4.085 -14.848 1.00 97.25 80 ALA A O 1
ATOM 613 N N . ARG A 1 81 ? -1.503 2.784 -16.471 1.00 97.06 81 ARG A N 1
ATOM 614 C CA . ARG A 1 81 ? -2.806 2.552 -15.822 1.00 97.06 81 ARG A CA 1
ATOM 615 C C . ARG A 1 81 ? -2.667 1.885 -14.453 1.00 97.06 81 ARG A C 1
ATOM 617 O O . ARG A 1 81 ? -3.359 2.256 -13.510 1.00 97.06 81 ARG A O 1
ATOM 624 N N . VAL A 1 82 ? -1.800 0.879 -14.339 1.00 97.62 82 VAL A N 1
ATOM 625 C CA . VAL A 1 82 ? -1.563 0.177 -13.070 1.00 97.62 82 VAL A CA 1
ATOM 626 C C . VAL A 1 82 ? -0.839 1.092 -12.087 1.00 97.62 82 VAL A C 1
ATOM 628 O O . VAL A 1 82 ? -1.230 1.141 -10.921 1.00 97.62 82 VAL A O 1
ATOM 631 N N . ARG A 1 83 ? 0.142 1.877 -12.554 1.00 97.81 83 ARG A N 1
ATOM 632 C CA . ARG A 1 83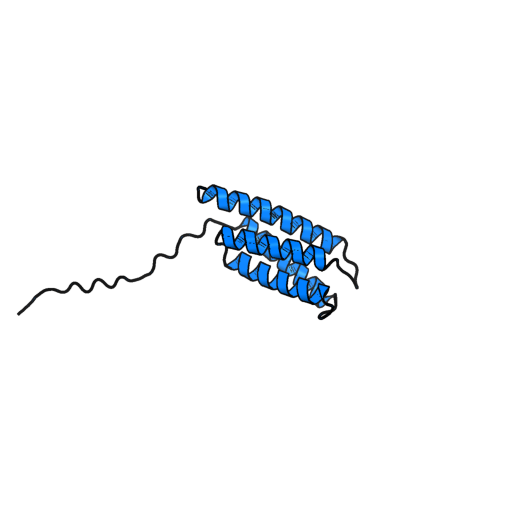 ? 0.835 2.868 -11.716 1.00 97.81 83 ARG A CA 1
ATOM 633 C C . ARG A 1 83 ? -0.136 3.876 -11.121 1.00 97.81 83 ARG A C 1
ATOM 635 O O . ARG A 1 83 ? -0.107 4.112 -9.917 1.00 97.81 83 ARG A O 1
ATOM 642 N N . GLU A 1 84 ? -0.998 4.456 -11.950 1.00 97.88 84 GLU A N 1
ATOM 643 C CA . GLU A 1 84 ? -2.013 5.419 -11.519 1.00 97.88 84 GLU A CA 1
ATOM 644 C C . GLU A 1 84 ? -2.958 4.793 -10.487 1.00 97.88 84 GLU A C 1
ATOM 646 O O . GLU A 1 84 ? -3.158 5.340 -9.404 1.00 97.88 84 GLU A O 1
ATOM 651 N N . ALA A 1 85 ? -3.459 3.589 -10.773 1.00 98.19 85 ALA A N 1
ATOM 652 C CA . ALA A 1 85 ? -4.373 2.875 -9.893 1.00 98.19 85 ALA A CA 1
ATOM 653 C C . ALA A 1 85 ? -3.747 2.495 -8.537 1.00 98.19 85 ALA A C 1
ATOM 655 O O . ALA A 1 85 ? -4.454 2.460 -7.529 1.00 98.19 85 ALA A O 1
ATOM 656 N N . VAL A 1 86 ? -2.446 2.192 -8.494 1.00 98.38 86 VAL A N 1
ATOM 657 C CA . VAL A 1 86 ? -1.719 1.916 -7.246 1.00 98.38 86 VAL A CA 1
ATOM 658 C C . VAL A 1 86 ? -1.458 3.205 -6.464 1.00 98.38 86 VAL A C 1
ATOM 660 O O . VAL A 1 86 ? -1.745 3.244 -5.269 1.00 98.38 86 VAL A O 1
ATOM 663 N N . ASN A 1 87 ? -1.003 4.276 -7.123 1.00 98.25 87 ASN A N 1
ATOM 664 C CA . ASN A 1 87 ? -0.796 5.577 -6.476 1.00 98.25 87 ASN A CA 1
ATOM 665 C C . ASN A 1 87 ? -2.096 6.122 -5.869 1.00 98.25 87 ASN A C 1
ATOM 667 O O . ASN A 1 87 ? -2.111 6.548 -4.715 1.00 98.25 87 ASN A O 1
ATOM 671 N N . ALA A 1 88 ? -3.207 6.044 -6.607 1.00 98.44 88 ALA A N 1
ATOM 672 C CA . ALA A 1 88 ? -4.516 6.468 -6.121 1.00 98.44 88 ALA A CA 1
ATOM 673 C C . ALA A 1 88 ? -4.944 5.694 -4.862 1.00 98.44 88 ALA A C 1
ATOM 675 O O . ALA A 1 88 ? -5.423 6.295 -3.901 1.00 98.44 88 ALA A O 1
ATOM 676 N N . ARG A 1 89 ? -4.716 4.373 -4.825 1.00 98.38 89 ARG A N 1
ATOM 677 C CA . ARG A 1 89 ? -5.016 3.542 -3.647 1.00 98.38 89 ARG A CA 1
ATOM 678 C C . ARG A 1 89 ? -4.140 3.888 -2.449 1.00 98.38 89 ARG A C 1
ATOM 680 O O . ARG A 1 89 ? -4.670 4.011 -1.350 1.00 98.38 89 ARG A O 1
ATOM 687 N N . VAL A 1 90 ? -2.834 4.080 -2.644 1.00 98.56 90 VAL A N 1
ATOM 688 C CA . VAL A 1 90 ? -1.919 4.485 -1.560 1.00 98.56 90 VAL A CA 1
ATOM 689 C C . VAL A 1 90 ? -2.315 5.849 -0.993 1.00 98.56 90 VAL A C 1
ATOM 691 O O . VAL A 1 90 ? -2.360 6.016 0.224 1.00 98.56 90 VAL A O 1
ATOM 694 N N . ASN A 1 91 ? -2.685 6.802 -1.849 1.00 98.50 91 ASN A N 1
ATOM 695 C CA . ASN A 1 91 ? -3.162 8.111 -1.406 1.00 98.50 91 ASN A CA 1
ATOM 696 C C . ASN A 1 91 ? -4.494 8.016 -0.653 1.00 98.50 91 ASN A C 1
ATOM 698 O O . ASN A 1 91 ? -4.631 8.618 0.409 1.00 98.50 91 ASN A O 1
ATOM 702 N N . ARG A 1 92 ? -5.448 7.211 -1.141 1.00 98.44 92 ARG A N 1
ATOM 703 C CA . ARG A 1 92 ? -6.720 6.992 -0.439 1.00 98.44 92 ARG A CA 1
ATOM 704 C C . ARG A 1 92 ? -6.512 6.335 0.926 1.00 98.44 92 ARG A C 1
ATOM 706 O O . ARG A 1 92 ? -7.115 6.782 1.896 1.00 98.44 92 ARG A O 1
ATOM 713 N N . LEU A 1 93 ? -5.642 5.327 1.013 1.00 98.56 93 LEU A N 1
ATOM 714 C CA . LEU A 1 93 ? -5.275 4.695 2.283 1.00 98.56 93 LEU A CA 1
ATOM 715 C C . LEU A 1 93 ? -4.690 5.713 3.266 1.00 98.56 93 LEU A C 1
ATOM 717 O O . LEU A 1 93 ? -5.044 5.675 4.437 1.00 98.56 93 LEU A O 1
ATOM 721 N N . ALA A 1 94 ? -3.843 6.636 2.804 1.00 98.25 94 ALA A N 1
ATOM 722 C CA . ALA A 1 94 ? -3.291 7.677 3.665 1.00 98.25 94 ALA A CA 1
ATOM 723 C C . ALA A 1 94 ? -4.376 8.585 4.255 1.00 98.25 94 ALA A C 1
ATOM 725 O O . ALA A 1 94 ? -4.414 8.762 5.469 1.00 98.25 94 ALA A O 1
ATOM 726 N N . THR A 1 95 ? -5.302 9.074 3.424 1.00 98.12 95 THR A N 1
ATOM 727 C CA . THR A 1 95 ? -6.447 9.865 3.898 1.00 98.12 95 THR A CA 1
ATOM 728 C C . THR A 1 95 ? -7.270 9.098 4.934 1.00 98.12 95 THR A C 1
ATOM 730 O O . THR A 1 95 ? -7.547 9.620 6.007 1.00 98.12 95 THR A O 1
ATOM 733 N N . MET A 1 96 ? -7.594 7.829 4.662 1.00 97.88 96 MET A N 1
ATOM 734 C CA . MET A 1 96 ? -8.380 7.009 5.591 1.00 97.88 96 MET A CA 1
ATOM 735 C C . MET A 1 96 ? -7.647 6.738 6.911 1.00 97.88 96 MET A C 1
ATOM 737 O O . MET A 1 96 ? -8.284 6.654 7.953 1.00 97.88 96 MET A O 1
ATOM 741 N N . VAL A 1 97 ? -6.318 6.588 6.892 1.00 97.19 97 VAL A N 1
ATOM 742 C CA . VAL A 1 97 ? -5.509 6.398 8.109 1.00 97.19 97 VAL A CA 1
ATOM 743 C C . VAL A 1 97 ? -5.523 7.649 8.986 1.00 97.19 97 VAL A C 1
ATOM 745 O O . VAL A 1 97 ? -5.604 7.526 10.210 1.00 97.19 97 VAL A O 1
ATOM 748 N N . ASP A 1 98 ? -5.481 8.837 8.384 1.00 94.62 98 ASP A N 1
ATOM 749 C CA . ASP A 1 98 ? -5.583 10.099 9.121 1.00 94.62 98 ASP A CA 1
ATOM 750 C C . ASP A 1 98 ? -6.995 10.311 9.701 1.00 94.62 98 ASP A C 1
ATOM 752 O O . ASP A 1 98 ? -7.136 10.807 10.820 1.00 94.62 98 ASP A O 1
ATOM 756 N N . GLU A 1 99 ? -8.029 9.850 8.994 1.00 94.50 99 GLU A N 1
ATOM 757 C CA . GLU A 1 99 ? -9.436 9.878 9.423 1.00 94.50 99 GLU A CA 1
ATOM 758 C C . GLU A 1 99 ? -9.811 8.743 10.397 1.00 94.50 99 GLU A C 1
ATOM 760 O O . GLU A 1 99 ? -10.869 8.795 11.023 1.00 94.50 99 GLU A O 1
ATOM 765 N N . ALA A 1 100 ? -8.968 7.716 10.548 1.00 92.62 100 ALA A N 1
ATOM 766 C CA . ALA A 1 100 ? -9.309 6.487 11.263 1.00 92.62 100 ALA A CA 1
ATOM 767 C C . ALA A 1 100 ? -9.677 6.756 12.724 1.00 92.62 100 ALA A C 1
ATOM 769 O O . ALA A 1 100 ? -8.877 7.302 13.482 1.00 92.62 100 ALA A O 1
ATOM 770 N N . VAL A 1 101 ? -10.849 6.303 13.154 1.00 86.56 101 VAL A N 1
ATOM 771 C CA . VAL A 1 101 ? -11.323 6.403 14.540 1.00 86.56 101 VAL A CA 1
ATOM 772 C C . VAL A 1 101 ? -11.529 5.017 15.134 1.00 86.56 101 VAL A C 1
ATOM 774 O O . VAL A 1 101 ? -11.519 4.009 14.430 1.00 86.56 101 VAL A O 1
ATOM 777 N N . VAL A 1 102 ? -11.716 4.935 16.451 1.00 79.56 102 VAL A N 1
ATOM 778 C CA . VAL A 1 102 ? -12.101 3.670 17.083 1.00 79.56 102 VAL A CA 1
ATOM 779 C C . VAL A 1 102 ? -13.421 3.207 16.471 1.00 79.56 102 VAL A C 1
ATOM 781 O O . VAL A 1 102 ? -14.413 3.926 16.547 1.00 79.56 102 VAL A O 1
ATOM 784 N N . ALA A 1 103 ? -13.440 1.999 15.904 1.00 69.12 103 ALA A N 1
ATOM 785 C CA . ALA A 1 103 ? -14.684 1.382 15.469 1.00 69.12 103 ALA A CA 1
ATOM 786 C C . ALA A 1 103 ? -15.599 1.198 16.688 1.00 69.12 103 ALA A C 1
ATOM 788 O O . ALA A 1 103 ? -15.258 0.455 17.622 1.00 69.12 103 ALA A O 1
ATOM 789 N N . VAL A 1 104 ? -16.732 1.901 16.687 1.00 65.44 104 VAL A N 1
ATOM 790 C CA . VAL A 1 104 ? -17.815 1.668 17.642 1.00 65.44 104 VAL A CA 1
ATOM 791 C C . VAL A 1 104 ? -18.410 0.306 17.286 1.00 65.44 104 VAL A C 1
ATOM 793 O O . VAL A 1 104 ? -18.692 0.077 16.111 1.00 65.44 104 VAL A O 1
ATOM 796 N N . PRO A 1 105 ? -18.538 -0.634 18.236 1.00 57.69 105 PRO A N 1
ATOM 797 C CA . PRO A 1 105 ? -19.226 -1.882 17.945 1.00 57.69 105 PRO A CA 1
ATOM 798 C C . PRO A 1 105 ? -20.651 -1.560 17.486 1.00 57.69 105 PRO A C 1
ATOM 800 O O . PRO A 1 105 ? -21.374 -0.861 18.196 1.00 57.69 105 PRO A O 1
ATOM 803 N N . GLU A 1 106 ? -21.041 -2.056 16.312 1.00 53.28 106 GLU A N 1
ATOM 804 C CA . GLU A 1 106 ? -22.446 -2.074 15.912 1.00 53.28 106 GLU A CA 1
ATOM 805 C C . GLU A 1 106 ? -23.205 -2.857 16.989 1.00 53.28 106 GLU A C 1
ATOM 807 O O . GLU A 1 106 ? -22.937 -4.038 17.226 1.00 53.28 106 GLU A O 1
ATOM 812 N N . GLN A 1 107 ? -24.085 -2.176 17.725 1.00 48.66 107 GLN A N 1
ATOM 813 C CA . GLN A 1 107 ? -25.013 -2.860 18.615 1.00 48.66 107 GLN A CA 1
ATOM 814 C C . GLN A 1 107 ? -25.953 -3.670 17.715 1.00 48.66 107 GLN A C 1
ATOM 816 O O . GLN A 1 107 ? -26.513 -3.082 16.790 1.00 48.66 107 GLN A O 1
ATOM 821 N N . PRO A 1 108 ? -26.133 -4.985 17.928 1.00 55.28 108 PRO A N 1
ATOM 822 C CA . PRO A 1 108 ? -27.116 -5.725 17.156 1.00 55.28 108 PRO A CA 1
ATOM 823 C C . PRO A 1 108 ? -28.496 -5.126 17.448 1.00 55.28 108 PRO A C 1
ATOM 825 O O . PRO A 1 108 ? -28.967 -5.148 18.587 1.00 55.28 108 PRO A O 1
ATOM 828 N N . GLU A 1 109 ? -29.117 -4.535 16.429 1.00 52.84 109 GLU A N 1
ATOM 829 C CA . GLU A 1 109 ? -30.502 -4.088 16.499 1.00 52.84 109 GLU A CA 1
ATOM 830 C C . GLU A 1 109 ? -31.407 -5.308 16.721 1.00 52.84 109 GLU A C 1
ATOM 832 O O . GLU A 1 109 ? -31.447 -6.231 15.909 1.00 52.84 109 GLU A O 1
ATOM 837 N N . GLY A 1 110 ? -32.156 -5.286 17.825 1.00 51.94 110 GLY A N 1
ATOM 838 C CA . GLY A 1 110 ? -33.382 -6.064 17.972 1.00 51.94 110 GLY A CA 1
ATOM 839 C C . GLY A 1 110 ? -33.259 -7.417 18.669 1.00 51.94 110 GLY A C 1
ATOM 840 O O . GLY A 1 110 ? -33.613 -8.442 18.092 1.00 51.94 110 GLY A O 1
ATOM 841 N N . GLU A 1 111 ? -32.965 -7.423 19.972 1.00 48.34 111 GLU A N 1
ATOM 842 C CA . GLU A 1 111 ? -33.777 -8.275 20.850 1.00 48.34 111 GLU A CA 1
ATOM 843 C C . GLU A 1 111 ? -35.208 -7.723 20.796 1.00 48.34 111 GLU A C 1
ATOM 845 O O . GLU A 1 111 ? -35.575 -6.785 21.506 1.00 48.34 111 GLU A O 1
ATOM 850 N N . ALA A 1 112 ? -36.012 -8.263 19.877 1.00 57.31 112 ALA A N 1
ATOM 851 C CA . ALA A 1 112 ? -37.452 -8.100 19.917 1.00 57.31 112 ALA A CA 1
ATOM 852 C C . ALA A 1 112 ? -37.938 -8.729 21.226 1.00 57.31 112 ALA A C 1
ATOM 854 O O . ALA A 1 112 ? -38.100 -9.943 21.342 1.00 57.31 112 ALA A O 1
ATOM 855 N N . ASN A 1 113 ? -38.119 -7.876 22.228 1.00 55.25 113 ASN A N 1
ATOM 856 C CA . ASN A 1 113 ? -38.792 -8.190 23.470 1.00 55.25 113 ASN A CA 1
ATOM 857 C C . ASN A 1 113 ? -40.240 -8.587 23.142 1.00 55.25 113 ASN A C 1
ATOM 859 O O . ASN A 1 113 ? -41.128 -7.738 23.088 1.00 55.25 113 ASN A O 1
ATOM 863 N N . VAL A 1 114 ? -40.487 -9.875 22.895 1.00 56.84 114 VAL A N 1
ATOM 864 C CA . VAL A 1 114 ? -41.844 -10.430 22.911 1.00 56.84 114 VAL A CA 1
ATOM 865 C C . VAL A 1 114 ? -42.213 -10.667 24.371 1.00 56.84 114 VAL A C 1
ATOM 867 O O . VAL A 1 114 ? -42.280 -11.792 24.853 1.00 56.84 114 VAL A O 1
ATOM 870 N N . SER A 1 115 ? -42.430 -9.565 25.083 1.00 52.53 115 SER A N 1
ATOM 871 C CA . SER A 1 115 ? -43.282 -9.545 26.262 1.00 52.53 115 SER A CA 1
ATOM 872 C C . SER A 1 115 ? -44.615 -8.961 25.821 1.00 52.53 115 SER A C 1
ATOM 874 O O . SER A 1 115 ? -44.776 -7.751 25.678 1.00 52.53 115 SER A O 1
ATOM 876 N N . THR A 1 116 ? -45.593 -9.822 25.580 1.00 51.88 116 THR A N 1
ATOM 877 C CA . THR A 1 116 ? -46.988 -9.435 25.784 1.00 51.88 116 THR A CA 1
ATOM 878 C C . THR A 1 116 ? -47.666 -10.579 26.505 1.00 51.88 116 THR A C 1
ATOM 880 O O . THR A 1 116 ? -48.184 -11.523 25.918 1.00 51.88 116 THR A O 1
ATOM 883 N N . GLU A 1 117 ? -47.565 -10.490 27.823 1.00 52.84 117 GLU A N 1
ATOM 884 C CA . GLU A 1 117 ? -48.447 -11.159 28.755 1.00 52.84 117 GLU A CA 1
ATOM 885 C C . GLU A 1 117 ? -49.827 -10.464 28.720 1.00 52.84 117 GLU A C 1
ATOM 887 O O . GLU A 1 117 ? -49.911 -9.240 28.616 1.00 52.84 117 GLU A O 1
ATOM 892 N N . VAL A 1 118 ? -50.873 -11.289 28.846 1.00 54.75 118 VAL A N 1
ATOM 893 C CA . VAL A 1 118 ? -52.258 -11.043 29.311 1.00 54.75 118 VAL A CA 1
ATOM 894 C C . VAL A 1 118 ? -53.208 -10.090 28.558 1.00 54.75 118 VAL A C 1
ATOM 896 O O . V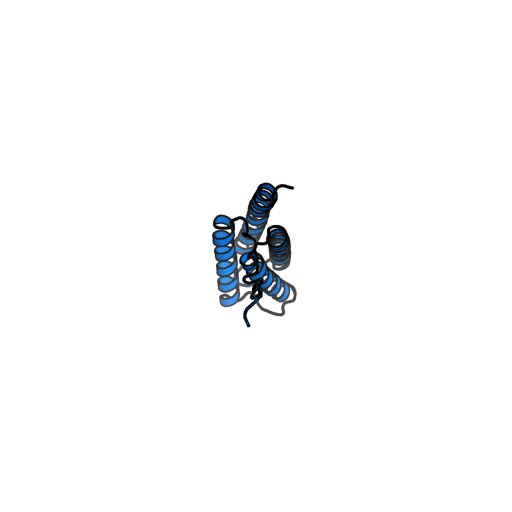AL A 1 118 ? -53.136 -8.874 28.708 1.00 54.75 118 VAL A O 1
ATOM 899 N N . HIS A 1 119 ? -54.277 -10.657 27.971 1.00 44.75 119 HIS A N 1
ATOM 900 C CA . HIS A 1 119 ? -55.638 -10.531 28.540 1.00 44.75 119 HIS A CA 1
ATOM 901 C C . HIS A 1 119 ? -56.697 -11.419 27.851 1.00 44.75 119 HIS A C 1
ATOM 903 O O . HIS A 1 119 ? -56.800 -11.404 26.625 1.00 44.75 119 HIS A O 1
ATOM 909 N N . ALA A 1 120 ? -57.530 -12.034 28.709 1.00 48.38 120 ALA A N 1
ATOM 910 C CA . ALA A 1 120 ? -58.875 -12.619 28.539 1.00 48.38 120 ALA A CA 1
ATOM 911 C C . ALA A 1 120 ? -58.963 -14.143 28.715 1.00 48.38 120 ALA A C 1
ATOM 913 O O . ALA A 1 120 ? -58.572 -14.890 27.793 1.00 48.38 120 ALA A O 1
#

Radius of gyration: 20.06 Å; Cα contacts (8 Å, |Δi|>4): 116; chains: 1; bounding box: 71×23×46 Å

Mean predicted aligned error: 7.55 Å

Secondary structure (DSSP, 8-state):
--HHHHHHHHHHHHHHHHHHHHHHHHT--SS---HHHHHHHHHHHHHHHHHTT-HHHHHHHHHHHHHHHHHHTTSS---HHHHHHHHHHHHHHHHHHHH---------S-----------

Sequence (120 aa):
LTVSRVLDFFREEARTCLDGMRAVLAASTEQSVDAEILYRHARRLRGSAQMARQAEIQTLAAELEGAARKLAGADVAWSARVREAVNARVNRLATMVDEAVVAVPEQPEGEANVSTEVHA

Foldseek 3Di:
DPLVVLLVVLLVLLVVLLVQLVVQLVPADQWDTPLVSQLVSLVSNLVSCVSQVVVVLNVLSVVSNVLSVCCVVVVDTSHPVSSVVNVVSSVVSNVCSVVDDRDDPDDPPDPPPPDDDDDD